Protein AF-B2YGX4-F1 (afdb_monomer)

Secondary structure (DSSP, 8-state):
-HHHHHHHHHHHHHHHHHHHHHHTT--HHHHHHHHHHHHGGGGSTTTHHHHHHHHHT-

Sequence (58 aa):
TATWTVGVLLLILVMAAAFMGYILPWGQMSFWGATVITNLFSAIPYFGDNLVVWLWGG

Radius of gyration: 14.14 Å; Cα contacts (8 Å, |Δi|>4): 24; chains: 1; bounding box: 29×30×34 Å

Organism: NCBI:txid52888

Solvent-accessible surface area (backbone atoms only — not comparable to full-atom values): 3313 Å² total; per-residue (Å²): 108,67,69,56,56,50,49,55,51,50,52,56,52,50,52,52,53,51,51,57,61,56,38,70,82,64,44,74,69,24,52,53,48,52,51,58,61,46,52,59,45,41,76,41,82,99,48,9,61,62,50,37,34,60,76,69,74,100

InterPro domains:
  IPR005797 Cytochrome b/b6, N-terminal domain [PF00033] (2-58)
  IPR005797 Cytochrome b/b6, N-terminal domain [PS51002] (1-58)
  IPR016174 Di-haem cytochrome, transmembrane [SSF81342] (3-58)
  IPR027387 Cytochrome b/b6-like domain superfamily [G3DSA:1.20.810.10] (1-58)

Mean predicted aligned error: 3.33 Å

Nearest PDB structures (foldseek):
  3cxh-assembly1_C  TM=9.919E-01  e=3.982E-04  unclassified
  1ezv-assembly1_C-1  TM=9.945E-01  e=7.237E-04  Saccharomyces cerevisiae
  1q90-assembly1_B  TM=9.309E-01  e=5.412E-02  Chlamydomonas reinhardtii
  4h44-assembly1_A  TM=8.902E-01  e=1.371E-01  Nostoc sp. PCC 7120 = FACHB-418

pLDDT: mean 94.79, std 4.01, range [71.19, 98.31]

Foldseek 3Di:
DVVVVVVVVVVVVVVVVVLVVLLVVPDPCSVVSLVVVLLVQLPDPPCSVVSSCVVVVD

Structure (mmCIF, N/CA/C/O backbone):
data_AF-B2YGX4-F1
#
_entry.id   AF-B2YGX4-F1
#
loop_
_atom_site.group_PDB
_atom_site.id
_atom_site.type_symbol
_atom_site.label_atom_id
_atom_site.label_alt_id
_atom_site.label_comp_id
_atom_site.label_asym_id
_atom_site.label_entity_id
_atom_site.label_seq_id
_atom_site.pdbx_PDB_ins_code
_atom_site.Cartn_x
_atom_site.Cartn_y
_atom_site.Cartn_z
_atom_site.occupancy
_atom_site.B_iso_or_equiv
_atom_site.auth_seq_id
_atom_site.auth_comp_id
_atom_site.auth_asym_id
_atom_site.auth_atom_id
_atom_site.pdbx_PDB_model_num
ATOM 1 N N . THR A 1 1 ? 17.152 2.732 -20.398 1.00 71.19 1 THR A N 1
ATOM 2 C CA . THR A 1 1 ? 16.125 1.887 -19.747 1.00 71.19 1 THR A CA 1
ATOM 3 C C . THR A 1 1 ? 16.219 1.948 -18.231 1.00 71.19 1 THR A C 1
ATOM 5 O O . THR A 1 1 ? 15.195 2.196 -17.614 1.00 71.19 1 THR A O 1
ATOM 8 N N . ALA A 1 2 ? 17.415 1.848 -17.631 1.00 90.56 2 ALA A N 1
ATOM 9 C CA . ALA A 1 2 ? 17.601 1.936 -16.175 1.00 90.56 2 ALA A CA 1
ATOM 10 C C . ALA A 1 2 ? 16.966 3.183 -15.523 1.00 90.56 2 ALA A C 1
ATOM 12 O O . ALA A 1 2 ? 16.230 3.045 -14.555 1.00 90.56 2 ALA A O 1
ATOM 13 N N . THR A 1 3 ? 17.157 4.383 -16.089 1.00 94.81 3 THR A N 1
ATOM 14 C CA . THR A 1 3 ? 16.565 5.629 -15.557 1.00 94.81 3 THR A CA 1
ATOM 15 C C . THR A 1 3 ? 15.038 5.580 -15.479 1.00 94.81 3 THR A C 1
ATOM 17 O O . THR A 1 3 ? 14.459 6.071 -14.518 1.00 94.81 3 THR A O 1
ATOM 20 N N . TRP A 1 4 ? 14.380 4.957 -16.462 1.00 97.62 4 TRP A N 1
ATOM 21 C CA . TRP A 1 4 ? 12.923 4.817 -16.475 1.00 97.62 4 TRP A CA 1
ATOM 22 C C . TRP A 1 4 ? 12.447 3.852 -15.389 1.00 97.62 4 TRP A C 1
ATOM 24 O O . TRP A 1 4 ? 11.561 4.194 -14.615 1.00 97.62 4 TRP A O 1
ATOM 34 N N . THR A 1 5 ? 13.078 2.680 -15.276 1.00 97.62 5 THR A N 1
ATOM 35 C CA . THR A 1 5 ? 12.767 1.708 -14.218 1.00 97.62 5 THR A CA 1
ATOM 36 C C . THR A 1 5 ? 12.965 2.317 -12.831 1.00 97.62 5 THR A C 1
ATOM 38 O O . THR A 1 5 ? 12.107 2.157 -11.967 1.00 97.62 5 THR A O 1
ATOM 41 N N . VAL A 1 6 ? 14.048 3.075 -12.634 1.00 97.88 6 VAL A N 1
ATOM 42 C CA . VAL A 1 6 ? 14.291 3.820 -11.391 1.00 97.88 6 VAL A CA 1
ATOM 43 C C . VAL A 1 6 ? 13.209 4.879 -11.163 1.00 97.88 6 VAL A C 1
ATOM 45 O O . VAL A 1 6 ? 12.706 4.988 -10.051 1.00 97.88 6 VAL A O 1
ATOM 48 N N . GLY A 1 7 ? 12.786 5.611 -12.196 1.00 98.12 7 GLY A N 1
ATOM 49 C CA . GLY A 1 7 ? 11.692 6.582 -12.096 1.00 98.12 7 GLY A CA 1
ATOM 50 C C . GLY A 1 7 ? 10.358 5.955 -11.675 1.00 98.12 7 GLY A C 1
ATOM 51 O O . GLY A 1 7 ? 9.690 6.478 -10.786 1.00 98.12 7 GLY A O 1
ATOM 52 N N . VAL A 1 8 ? 9.993 4.806 -12.250 1.00 97.94 8 VAL A N 1
ATOM 53 C CA . VAL A 1 8 ? 8.774 4.063 -11.876 1.00 97.94 8 VAL A CA 1
ATOM 54 C C . VAL A 1 8 ? 8.861 3.531 -10.443 1.00 97.94 8 VAL A C 1
ATOM 56 O O . VAL A 1 8 ? 7.885 3.607 -9.699 1.00 97.94 8 VAL A O 1
ATOM 59 N N . LEU A 1 9 ? 10.031 3.044 -10.020 1.00 98.06 9 LEU A N 1
ATOM 60 C CA . LEU A 1 9 ? 10.244 2.625 -8.632 1.00 98.06 9 LEU A CA 1
ATOM 61 C C . LEU A 1 9 ? 10.092 3.802 -7.661 1.00 98.06 9 LEU A C 1
ATOM 63 O O . LEU A 1 9 ? 9.398 3.680 -6.653 1.00 98.06 9 LEU A O 1
ATOM 67 N N . LEU A 1 10 ? 10.687 4.953 -7.982 1.00 98.06 10 LEU A N 1
ATOM 68 C CA . LEU A 1 10 ? 10.560 6.165 -7.173 1.00 98.06 10 LEU A CA 1
ATOM 69 C C . LEU A 1 10 ? 9.109 6.645 -7.083 1.00 98.06 10 LEU A C 1
ATOM 71 O O . LEU A 1 10 ? 8.685 7.056 -6.006 1.00 98.06 10 LEU A O 1
ATOM 75 N N . LEU A 1 11 ? 8.335 6.546 -8.168 1.00 98.12 11 LEU A N 1
ATOM 76 C CA . LEU A 1 11 ? 6.912 6.888 -8.165 1.00 98.12 11 LEU A CA 1
ATOM 77 C C . LEU A 1 11 ? 6.148 6.088 -7.098 1.00 98.12 11 LEU A C 1
ATOM 79 O O . LEU A 1 11 ? 5.452 6.676 -6.272 1.00 98.12 11 LEU A O 1
ATOM 83 N N . ILE A 1 12 ? 6.324 4.764 -7.075 1.00 98.19 12 ILE A N 1
ATOM 84 C CA . ILE A 1 12 ? 5.640 3.882 -6.115 1.00 98.19 12 ILE A CA 1
ATOM 85 C C . ILE A 1 12 ? 6.084 4.193 -4.678 1.00 98.19 12 ILE A C 1
ATOM 87 O O . ILE A 1 12 ? 5.247 4.294 -3.779 1.00 98.19 12 ILE A O 1
ATOM 91 N N . LEU A 1 13 ? 7.388 4.393 -4.458 1.00 98.31 13 LEU A N 1
ATOM 92 C CA . LEU A 1 13 ? 7.935 4.686 -3.130 1.00 98.31 13 LEU A CA 1
ATOM 93 C C . LEU A 1 13 ? 7.429 6.020 -2.566 1.00 98.31 13 LEU A C 1
ATOM 95 O O . LEU A 1 13 ? 7.065 6.089 -1.392 1.00 98.31 13 LEU A O 1
ATOM 99 N N . VAL A 1 14 ? 7.368 7.072 -3.385 1.00 98.19 14 VAL A N 1
ATOM 100 C CA . VAL A 1 14 ? 6.891 8.392 -2.943 1.00 98.19 14 VAL A CA 1
ATOM 101 C C . VAL A 1 14 ? 5.388 8.371 -2.657 1.00 98.19 14 VAL A C 1
ATOM 103 O O . VAL A 1 14 ? 4.960 8.965 -1.668 1.00 98.19 14 VAL A O 1
ATOM 106 N N . MET A 1 15 ? 4.589 7.647 -3.451 1.00 98.00 15 MET A N 1
ATOM 107 C CA . MET A 1 15 ? 3.163 7.447 -3.160 1.00 98.00 15 MET A CA 1
ATOM 108 C C . MET A 1 15 ? 2.957 6.746 -1.812 1.00 98.00 15 MET A C 1
ATOM 110 O O . MET A 1 15 ? 2.150 7.205 -1.003 1.00 98.00 15 MET A O 1
ATOM 114 N N . ALA A 1 16 ? 3.718 5.679 -1.542 1.00 96.25 16 ALA A N 1
ATOM 115 C CA . ALA A 1 16 ? 3.661 4.971 -0.266 1.00 96.25 16 ALA A CA 1
ATOM 116 C C . ALA A 1 16 ? 4.070 5.875 0.912 1.00 96.25 16 ALA A C 1
ATOM 118 O O . ALA A 1 16 ? 3.370 5.924 1.923 1.00 96.25 16 ALA A O 1
ATOM 119 N N . ALA A 1 17 ? 5.154 6.645 0.775 1.00 97.06 17 ALA A N 1
ATOM 120 C CA . ALA A 1 17 ? 5.616 7.563 1.818 1.00 97.06 17 ALA A CA 1
ATOM 121 C C . ALA A 1 17 ? 4.597 8.680 2.115 1.00 97.06 17 ALA A C 1
ATOM 123 O O . ALA A 1 17 ? 4.317 8.974 3.279 1.00 97.06 17 ALA A O 1
ATOM 124 N N . ALA A 1 18 ? 4.005 9.274 1.074 1.00 97.00 18 ALA A N 1
ATOM 125 C CA . ALA A 1 18 ? 2.984 10.310 1.216 1.00 97.00 18 ALA A CA 1
ATOM 126 C C . ALA A 1 18 ? 1.706 9.769 1.871 1.00 97.00 18 ALA A C 1
ATOM 128 O O . ALA A 1 18 ? 1.137 10.428 2.742 1.00 97.00 18 ALA A O 1
ATOM 129 N N . PHE A 1 19 ? 1.283 8.558 1.499 1.00 96.06 19 PHE A N 1
ATOM 130 C CA . PHE A 1 19 ? 0.141 7.895 2.121 1.00 96.06 19 PHE A CA 1
ATOM 131 C C . PHE A 1 19 ? 0.374 7.656 3.618 1.00 96.06 19 PHE A C 1
ATOM 133 O O . PHE A 1 19 ? -0.459 8.056 4.427 1.00 96.06 19 PHE A O 1
ATOM 140 N N . MET A 1 20 ? 1.531 7.114 4.010 1.00 95.81 20 MET A N 1
ATOM 141 C CA . MET A 1 20 ? 1.859 6.923 5.430 1.00 95.81 20 MET A CA 1
ATOM 142 C C . MET A 1 20 ? 1.878 8.247 6.209 1.00 95.81 20 MET A C 1
ATOM 144 O O . MET A 1 20 ? 1.362 8.317 7.324 1.00 95.81 20 MET A O 1
ATOM 148 N N . GLY A 1 21 ? 2.416 9.316 5.612 1.00 96.06 21 GLY A N 1
ATOM 149 C CA . GLY A 1 21 ? 2.395 10.654 6.210 1.00 96.06 21 GLY A CA 1
ATOM 150 C C . GLY A 1 21 ? 0.982 11.222 6.378 1.00 96.06 21 GLY A C 1
ATOM 151 O O . GLY A 1 21 ? 0.693 11.859 7.390 1.00 96.06 21 GLY A O 1
ATOM 152 N N . TYR A 1 22 ? 0.085 10.952 5.426 1.00 95.75 22 TYR A N 1
ATOM 153 C CA . TYR A 1 22 ? -1.316 11.377 5.485 1.00 95.75 22 TYR A CA 1
ATOM 154 C C . TYR A 1 22 ? -2.098 10.688 6.610 1.00 95.75 22 TYR A C 1
ATOM 156 O O . TYR A 1 22 ? -3.006 11.287 7.186 1.00 95.75 22 TYR A O 1
ATOM 164 N N . ILE A 1 23 ? -1.737 9.449 6.952 1.00 94.75 23 ILE A N 1
ATOM 165 C CA . ILE A 1 23 ? -2.414 8.689 8.008 1.00 94.75 23 ILE A CA 1
ATOM 166 C C . ILE A 1 23 ? -2.097 9.259 9.403 1.00 94.75 23 ILE A C 1
ATOM 168 O O . ILE A 1 23 ? -2.971 9.280 10.270 1.00 94.75 23 ILE A O 1
ATOM 172 N N . LEU A 1 24 ? -0.889 9.790 9.612 1.00 94.62 24 LEU A N 1
ATOM 173 C CA . LEU A 1 24 ? -0.354 10.148 10.934 1.00 94.62 24 LEU A CA 1
ATOM 174 C C . LEU A 1 24 ? -1.236 11.085 11.799 1.00 94.62 24 LEU A C 1
ATOM 176 O O . LEU A 1 24 ? -1.339 10.831 12.997 1.00 94.62 24 LEU A O 1
ATOM 180 N N . PRO A 1 25 ? -1.909 12.128 11.266 1.00 94.38 25 PRO A N 1
ATOM 181 C CA . PRO A 1 25 ? -2.763 13.016 12.066 1.00 94.38 25 PRO A CA 1
ATOM 182 C C . PRO A 1 25 ? -4.071 12.378 12.567 1.00 94.38 25 PRO A C 1
ATOM 184 O O . PRO A 1 25 ? -4.791 13.005 13.339 1.00 94.38 25 PRO A O 1
ATOM 187 N N . TRP A 1 26 ? -4.405 11.172 12.096 1.00 93.69 26 TRP A N 1
ATOM 188 C CA . TRP A 1 26 ? -5.551 10.364 12.533 1.00 93.69 26 TRP A CA 1
ATOM 189 C C . TRP A 1 26 ? -6.926 11.072 12.538 1.00 93.69 26 TRP A C 1
ATOM 191 O O . TRP A 1 26 ? -7.768 10.861 13.410 1.00 93.69 26 TRP A O 1
ATOM 201 N N . GLY A 1 27 ? -7.180 11.930 11.546 1.00 95.75 27 GLY A N 1
ATOM 202 C CA . GLY A 1 27 ? -8.503 12.527 11.312 1.00 95.75 27 GLY A CA 1
ATOM 203 C C . GLY A 1 27 ? -9.484 11.573 10.611 1.00 95.75 27 GLY A C 1
ATOM 204 O O . GLY A 1 27 ? -9.090 10.523 10.114 1.00 95.75 27 GLY A O 1
ATOM 205 N N . GLN A 1 28 ? -10.758 11.973 10.480 1.00 94.12 28 GLN A N 1
ATOM 206 C CA . GLN A 1 28 ? -11.799 11.166 9.810 1.00 94.12 28 GLN A CA 1
ATOM 207 C C . GLN A 1 28 ? -11.388 10.705 8.404 1.00 94.12 28 GLN A C 1
ATOM 209 O O .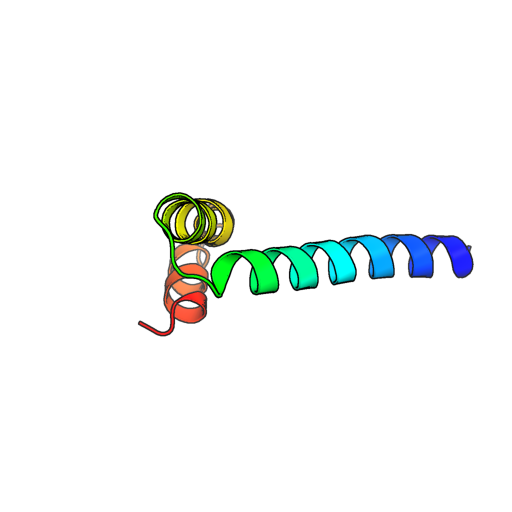 GLN A 1 28 ? -11.460 9.522 8.090 1.00 94.12 28 GLN A O 1
ATOM 214 N N . MET A 1 29 ? -10.900 11.622 7.564 1.00 93.25 29 MET A N 1
ATOM 215 C CA . MET A 1 29 ? -10.467 11.272 6.205 1.00 93.25 29 MET A CA 1
ATOM 216 C C . MET A 1 29 ? -9.203 10.402 6.188 1.00 93.25 29 MET A C 1
ATOM 218 O O . MET A 1 29 ? -9.047 9.582 5.291 1.00 93.25 29 MET A O 1
ATOM 222 N N . SER A 1 30 ? -8.328 10.539 7.188 1.00 92.81 30 SER A N 1
ATOM 223 C CA . SER A 1 30 ? -7.138 9.692 7.332 1.00 92.81 30 SER A CA 1
ATOM 224 C C . SER A 1 30 ? -7.531 8.258 7.704 1.00 92.81 30 SER A C 1
ATOM 226 O O . SER A 1 30 ? -7.088 7.315 7.049 1.00 92.81 30 SER A O 1
ATOM 228 N N . PHE A 1 31 ? -8.450 8.089 8.660 1.00 94.56 31 PHE A N 1
ATOM 229 C CA . PHE A 1 31 ? -8.961 6.779 9.061 1.00 94.56 31 PHE A CA 1
ATOM 230 C C . PHE A 1 31 ? -9.687 6.063 7.914 1.00 94.56 31 PHE A C 1
ATOM 232 O O . PHE A 1 31 ? -9.406 4.898 7.612 1.00 94.56 31 PHE A O 1
ATOM 239 N N . TRP A 1 32 ? -10.593 6.771 7.233 1.00 96.75 32 TRP A N 1
ATOM 240 C CA . TRP A 1 32 ? -11.310 6.211 6.086 1.00 96.75 32 TRP A CA 1
ATOM 241 C C . TRP A 1 32 ? -10.389 5.963 4.887 1.00 96.75 32 TRP A C 1
ATOM 243 O O . TRP A 1 32 ? -10.529 4.962 4.188 1.00 96.75 32 TRP A O 1
ATOM 253 N N . GLY A 1 33 ? -9.390 6.821 4.674 1.00 94.25 33 GLY A N 1
ATOM 254 C CA . GLY A 1 33 ? -8.361 6.603 3.661 1.00 94.25 33 GLY A CA 1
ATOM 255 C C . GLY A 1 33 ? -7.540 5.339 3.928 1.00 94.25 33 GLY A C 1
ATOM 256 O O . GLY A 1 33 ? -7.331 4.541 3.013 1.00 94.25 33 GLY A O 1
ATOM 257 N N . ALA A 1 34 ? -7.129 5.118 5.181 1.00 95.00 34 ALA A N 1
ATOM 258 C CA . ALA A 1 34 ? -6.396 3.923 5.590 1.00 95.00 34 ALA A CA 1
ATOM 259 C C . ALA A 1 34 ? -7.216 2.644 5.365 1.00 95.00 34 ALA A C 1
ATOM 261 O O . ALA A 1 34 ? -6.712 1.680 4.787 1.00 95.00 34 ALA A O 1
ATOM 262 N N . THR A 1 35 ? -8.493 2.648 5.755 1.00 95.12 35 THR A N 1
ATOM 263 C CA . THR A 1 35 ? -9.408 1.512 5.544 1.00 95.12 35 THR A CA 1
ATOM 264 C C . THR A 1 35 ? -9.658 1.230 4.072 1.00 95.12 35 THR A C 1
ATOM 266 O O . THR A 1 35 ? -9.548 0.077 3.669 1.00 95.12 35 THR A O 1
ATOM 269 N N . VAL A 1 36 ? -9.937 2.228 3.235 1.00 95.94 36 VAL A N 1
ATOM 270 C CA . VAL A 1 36 ? -10.195 1.971 1.806 1.00 95.94 36 VAL A CA 1
ATOM 271 C C . VAL A 1 36 ? -8.951 1.425 1.100 1.00 95.94 36 VAL A C 1
ATOM 273 O O . VAL A 1 36 ? -9.054 0.448 0.362 1.00 95.94 36 VAL A O 1
ATOM 276 N N . ILE A 1 37 ? -7.771 2.009 1.338 1.00 95.25 37 ILE A N 1
ATOM 277 C CA . ILE A 1 37 ? -6.545 1.613 0.629 1.00 95.25 37 ILE 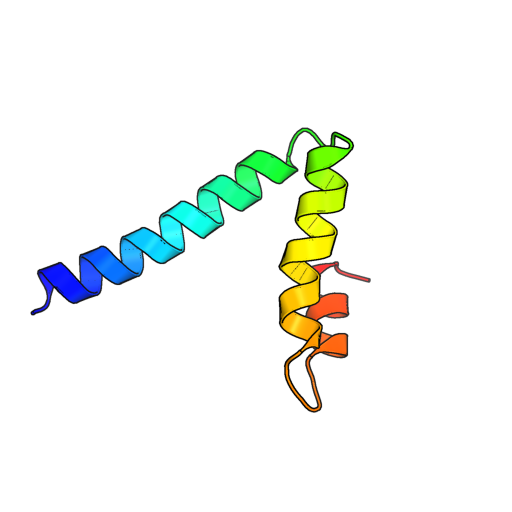A CA 1
ATOM 278 C C . ILE A 1 37 ? -6.048 0.236 1.077 1.00 95.25 37 ILE A C 1
ATOM 280 O O . ILE A 1 37 ? -5.672 -0.576 0.235 1.00 95.25 37 ILE A O 1
ATOM 284 N N . THR A 1 38 ? -6.078 -0.070 2.374 1.00 95.19 38 THR A N 1
ATOM 285 C CA . THR A 1 38 ? -5.682 -1.406 2.855 1.00 95.19 38 THR A CA 1
ATOM 286 C C . THR A 1 38 ? -6.678 -2.487 2.431 1.00 95.19 38 THR A C 1
ATOM 288 O O . THR A 1 38 ? -6.261 -3.591 2.098 1.00 95.19 38 THR A O 1
ATOM 291 N N . ASN A 1 39 ? -7.972 -2.174 2.317 1.00 95.88 39 ASN A N 1
ATOM 292 C CA . ASN A 1 39 ? -8.961 -3.126 1.804 1.00 95.88 39 ASN A CA 1
ATOM 293 C C . ASN A 1 39 ? -8.827 -3.416 0.300 1.00 95.88 39 ASN A C 1
ATOM 295 O O . ASN A 1 39 ? -9.395 -4.392 -0.167 1.00 95.88 39 ASN A O 1
ATOM 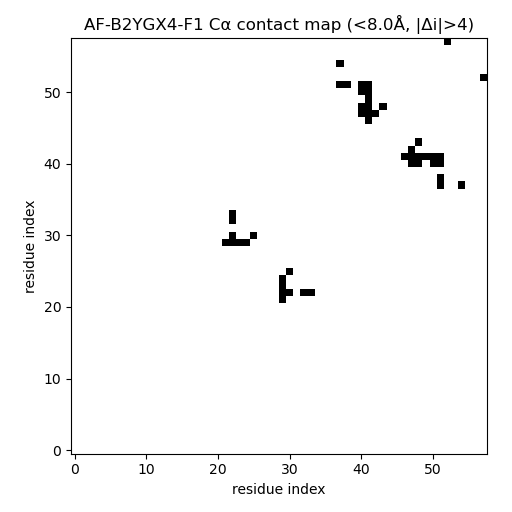299 N N . LEU A 1 40 ? -8.036 -2.665 -0.475 1.00 95.75 40 LEU A N 1
ATOM 300 C CA . LEU A 1 40 ? -7.722 -3.072 -1.855 1.00 95.75 40 LEU A CA 1
ATOM 301 C C . LEU A 1 40 ? -6.988 -4.423 -1.899 1.00 95.75 40 LEU A C 1
ATOM 303 O O . LEU A 1 40 ? -7.122 -5.163 -2.872 1.00 95.75 40 LEU A O 1
ATOM 307 N N . PHE A 1 41 ? -6.242 -4.766 -0.843 1.00 93.56 41 PHE A N 1
ATOM 308 C CA . PHE A 1 41 ? -5.522 -6.036 -0.747 1.00 93.56 41 PHE A CA 1
ATOM 309 C C . PHE A 1 41 ? -6.442 -7.235 -0.469 1.00 93.56 41 PHE A C 1
ATOM 311 O O . PHE A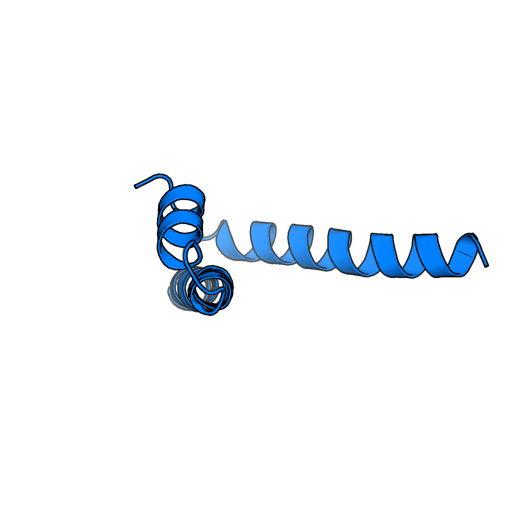 1 41 ? -6.053 -8.358 -0.788 1.00 93.56 41 PHE A O 1
ATOM 318 N N . SER A 1 42 ? -7.671 -7.028 0.030 1.00 94.19 42 SER A N 1
ATOM 319 C CA . SER A 1 42 ? -8.633 -8.129 0.220 1.00 94.19 42 SER A CA 1
ATOM 320 C C . SER A 1 42 ? -9.126 -8.718 -1.103 1.00 94.19 42 SER A C 1
ATOM 322 O O . SER A 1 42 ? -9.536 -9.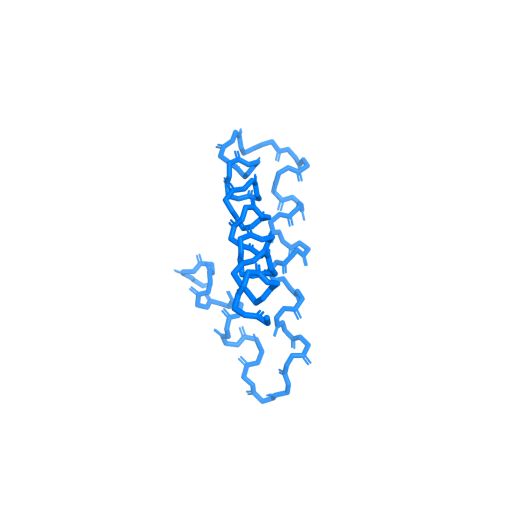874 -1.154 1.00 94.19 42 SER A O 1
ATOM 324 N N . ALA A 1 43 ? -9.002 -7.973 -2.206 1.00 96.19 43 ALA A N 1
ATOM 325 C CA . ALA A 1 43 ? -9.361 -8.450 -3.539 1.00 96.19 43 ALA A CA 1
ATOM 326 C C . ALA A 1 43 ? -8.430 -9.561 -4.072 1.00 96.19 43 ALA A C 1
ATOM 328 O O . ALA A 1 43 ? -8.709 -10.144 -5.122 1.00 96.19 43 ALA A O 1
ATOM 329 N N . ILE A 1 44 ? -7.320 -9.860 -3.384 1.00 95.88 44 ILE A N 1
ATOM 330 C CA . ILE A 1 44 ? -6.404 -10.935 -3.771 1.00 95.88 44 ILE A CA 1
ATOM 331 C C . ILE A 1 44 ? -6.996 -12.294 -3.354 1.00 95.88 44 ILE A C 1
ATOM 333 O O . ILE A 1 44 ? -7.279 -12.504 -2.171 1.00 95.88 44 ILE A O 1
ATOM 337 N N . PRO A 1 45 ? -7.156 -13.257 -4.283 1.00 94.31 45 PRO A N 1
ATOM 338 C CA . PRO A 1 45 ? -7.771 -14.539 -3.963 1.00 94.31 45 PRO A CA 1
ATOM 339 C C . PRO A 1 45 ? -6.931 -15.345 -2.960 1.00 94.31 45 PRO A C 1
ATOM 341 O O . PRO A 1 45 ? -5.704 -15.271 -2.949 1.00 94.31 45 PRO A O 1
ATOM 344 N N . TYR A 1 46 ? -7.610 -16.162 -2.152 1.00 92.19 46 TYR A N 1
ATOM 345 C CA . TYR A 1 46 ? -7.068 -17.083 -1.137 1.00 92.19 46 TYR A CA 1
ATOM 346 C C . TYR A 1 46 ? -6.424 -16.455 0.107 1.00 92.19 46 TYR A C 1
ATOM 348 O O . TYR A 1 46 ? -6.559 -17.020 1.189 1.00 92.19 46 TYR A O 1
ATOM 356 N N . PHE A 1 47 ? -5.723 -15.328 -0.012 1.00 93.75 47 PHE A N 1
ATOM 357 C CA . PHE A 1 47 ? -4.945 -14.755 1.097 1.00 93.75 47 PHE A CA 1
ATOM 358 C C . PHE A 1 47 ? -5.134 -13.245 1.298 1.00 93.75 47 PHE A C 1
ATOM 360 O O . PHE A 1 47 ? -4.488 -12.675 2.177 1.00 93.75 47 PHE A O 1
ATOM 367 N N . GLY A 1 48 ? -6.023 -12.601 0.534 1.00 93.69 48 GLY A N 1
ATOM 368 C CA . GLY A 1 48 ? -6.288 -11.165 0.634 1.00 93.69 48 GLY A CA 1
ATOM 369 C C . GLY A 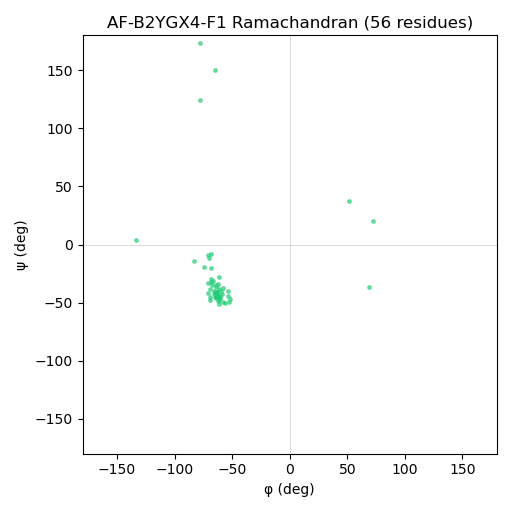1 48 ? -6.740 -10.725 2.026 1.00 93.69 48 GLY 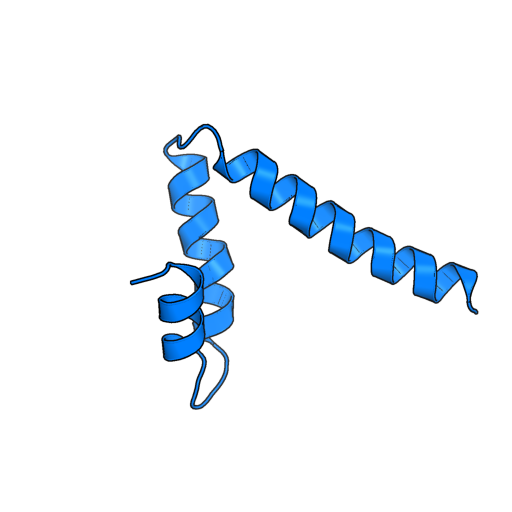A C 1
ATOM 370 O O . GLY A 1 48 ? -6.149 -9.814 2.597 1.00 93.69 48 GLY A O 1
ATOM 371 N N . ASP A 1 49 ? -7.720 -11.407 2.618 1.00 93.75 49 ASP A N 1
ATOM 372 C CA . ASP A 1 49 ? -8.233 -11.037 3.947 1.00 93.75 49 ASP A CA 1
ATOM 373 C C . ASP A 1 49 ? -7.163 -11.170 5.043 1.00 93.75 49 ASP A C 1
ATOM 375 O O . ASP A 1 49 ? -7.004 -10.281 5.879 1.00 93.75 49 ASP A O 1
ATOM 379 N N . ASN A 1 50 ? -6.355 -12.235 4.993 1.00 94.75 50 ASN A N 1
ATOM 380 C CA . ASN A 1 50 ? -5.243 -12.437 5.928 1.00 94.75 50 ASN A CA 1
ATOM 381 C C . ASN A 1 50 ? -4.165 -11.350 5.784 1.00 94.75 50 ASN A C 1
ATOM 383 O O . ASN A 1 50 ? -3.558 -10.953 6.778 1.00 94.75 50 ASN A O 1
ATOM 387 N N . LEU A 1 51 ? -3.926 -10.861 4.560 1.00 94.56 51 LEU A N 1
ATOM 388 C CA . LEU A 1 51 ? -3.014 -9.742 4.313 1.00 94.56 51 LEU A CA 1
ATOM 389 C C . LEU A 1 51 ? -3.532 -8.450 4.938 1.00 94.56 51 LEU A C 1
ATOM 391 O O . LEU A 1 51 ? -2.744 -7.725 5.538 1.00 94.56 51 LEU A O 1
ATOM 395 N N . VAL A 1 52 ? -4.832 -8.163 4.823 1.00 95.38 52 VAL A N 1
ATOM 396 C CA . VAL A 1 52 ? -5.426 -6.977 5.452 1.00 95.38 52 VAL A CA 1
ATOM 397 C C . VAL A 1 52 ? -5.269 -7.058 6.968 1.00 95.38 52 VAL A C 1
ATOM 399 O O . VAL A 1 52 ? -4.694 -6.149 7.556 1.00 95.38 52 VAL A O 1
ATOM 402 N N . VAL A 1 53 ? -5.667 -8.167 7.592 1.00 94.75 53 VAL A N 1
ATOM 403 C CA . VAL A 1 53 ? -5.502 -8.385 9.044 1.00 94.75 53 VAL A CA 1
ATOM 404 C C . VAL A 1 53 ? -4.044 -8.193 9.484 1.00 94.75 53 VAL A C 1
ATOM 406 O O . VAL A 1 53 ? -3.757 -7.487 10.450 1.00 94.75 53 VAL A O 1
ATOM 409 N N . TRP A 1 54 ? -3.091 -8.742 8.728 1.00 95.38 54 TRP A N 1
ATOM 410 C CA . TRP A 1 54 ? -1.669 -8.550 9.005 1.00 95.38 54 TRP A CA 1
ATOM 411 C C . TRP A 1 54 ? -1.219 -7.084 8.878 1.00 95.38 54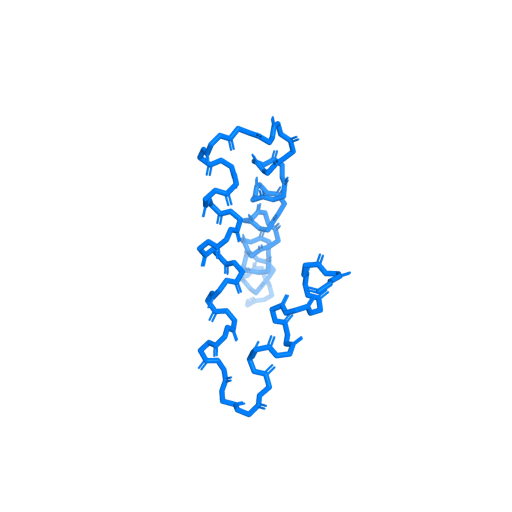 TRP A C 1
ATOM 413 O O . TRP A 1 54 ? -0.466 -6.610 9.730 1.00 95.38 54 TRP A O 1
ATOM 423 N N . LEU A 1 55 ? -1.695 -6.350 7.865 1.00 93.62 55 LEU A N 1
ATOM 424 C CA . LEU A 1 55 ? -1.394 -4.922 7.677 1.00 93.62 55 LEU A CA 1
ATOM 425 C C . LEU A 1 55 ? -1.907 -4.056 8.838 1.00 93.62 55 LEU A C 1
ATOM 427 O O . LEU A 1 55 ? -1.265 -3.065 9.182 1.00 93.62 55 LEU A O 1
ATOM 431 N N . TRP A 1 56 ? -3.043 -4.424 9.435 1.00 94.12 56 TRP A N 1
ATOM 432 C CA . TRP A 1 56 ? -3.626 -3.730 10.589 1.00 94.12 56 TRP A CA 1
ATOM 433 C C . TRP A 1 56 ? -3.028 -4.166 11.933 1.00 94.12 56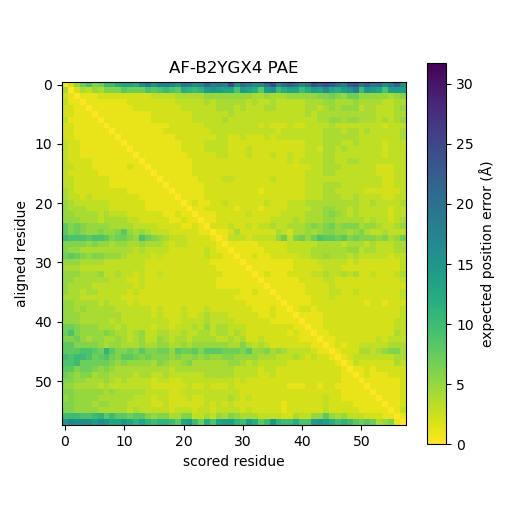 TRP A C 1
ATOM 435 O O . TRP A 1 56 ? -3.188 -3.460 12.928 1.00 94.12 56 TRP A O 1
ATOM 445 N N . GLY A 1 57 ? -2.300 -5.286 11.965 1.00 92.81 57 GLY A N 1
ATOM 446 C CA . GLY A 1 57 ? -1.700 -5.826 13.184 1.00 92.81 57 GLY A CA 1
ATOM 447 C C . GLY A 1 57 ? -2.711 -6.448 14.155 1.00 92.81 57 GLY A C 1
ATOM 448 O O . GLY A 1 57 ? -2.391 -6.566 15.340 1.00 92.81 57 GLY A O 1
ATOM 449 N N . GLY A 1 58 ? -3.904 -6.829 13.677 1.00 81.50 58 GLY A N 1
ATOM 450 C CA . GLY A 1 58 ? -4.998 -7.392 14.476 1.00 81.50 58 GLY A CA 1
ATOM 451 C C . GLY A 1 58 ? -6.153 -7.905 13.632 1.00 81.50 58 GLY A C 1
ATOM 452 O O . GLY A 1 58 ? -6.525 -7.206 12.664 1.00 81.50 58 GLY A O 1
#